Protein AF-A0A5P1E6R1-F1 (afdb_monomer_lite)

Foldseek 3Di:
DVVLLVVLADFDPPDPDDDDTAHEQVRFALDDPPQDQDDDDDPPPGDPDDDPVRVVVVVVVVVPDDANYEYQAQGSRSSVLVSVVSVVVPDVDHHYHYDPPRPPDDPVSSVVRSNVD

Organism: Asparagus officinalis (NCBI:txid4686)

pLDDT: mean 87.34, std 6.22, range [59.88, 95.88]

Sequence (117 aa):
MDSLLDSLGPRYDDWPGPDPLPVDADMLPGIVHGYKPPFRIIPYGVRSSFGYKEGTALRRHAKVLPPHFALGRSRQHQGLAAAMLKLWERSSIAKIALKRGVQLTTSERMAEDIKVT

Structure (mmCIF, N/CA/C/O backbone):
data_AF-A0A5P1E6R1-F1
#
_entry.id   AF-A0A5P1E6R1-F1
#
loop_
_atom_site.group_PDB
_atom_site.id
_atom_site.type_symbol
_atom_site.label_atom_id
_atom_site.label_alt_id
_atom_site.label_comp_id
_atom_site.label_asym_id
_atom_site.label_entity_id
_atom_site.label_seq_id
_atom_site.pdbx_PDB_ins_code
_atom_site.Cartn_x
_atom_site.Cartn_y
_atom_site.Cartn_z
_atom_site.occupancy
_atom_site.B_iso_or_equiv
_atom_site.auth_seq_id
_atom_site.auth_comp_id
_atom_site.auth_asym_id
_atom_site.auth_atom_id
_atom_site.pdbx_PDB_model_num
ATOM 1 N N . MET A 1 1 ? 3.482 -15.638 5.078 1.00 75.12 1 MET A N 1
ATOM 2 C CA . MET A 1 1 ? 3.175 -14.360 4.405 1.00 75.12 1 MET A CA 1
ATOM 3 C C . MET A 1 1 ? 3.466 -14.469 2.917 1.00 75.12 1 MET A C 1
ATOM 5 O O . MET A 1 1 ? 2.614 -14.075 2.137 1.00 75.12 1 MET A O 1
ATOM 9 N N . ASP A 1 2 ? 4.586 -15.079 2.521 1.00 79.94 2 ASP A N 1
ATOM 10 C CA . ASP A 1 2 ? 4.944 -15.211 1.104 1.00 79.94 2 ASP A CA 1
ATOM 11 C C . ASP A 1 2 ? 3.918 -15.902 0.222 1.00 79.94 2 ASP A C 1
ATOM 13 O O . ASP A 1 2 ? 3.474 -15.304 -0.747 1.00 79.94 2 ASP A O 1
ATOM 17 N N . SER A 1 3 ? 3.415 -17.068 0.623 1.00 83.38 3 SER A N 1
ATOM 18 C CA . SER A 1 3 ? 2.392 -17.765 -0.166 1.00 83.38 3 SER A CA 1
ATOM 19 C C . SER A 1 3 ? 1.115 -16.946 -0.399 1.00 83.38 3 SER A C 1
ATOM 21 O O . SER A 1 3 ? 0.416 -17.152 -1.389 1.00 83.38 3 SER A O 1
ATOM 23 N N . LEU A 1 4 ? 0.794 -16.005 0.501 1.00 87.12 4 LEU A N 1
ATOM 24 C CA . LEU A 1 4 ? -0.310 -15.071 0.291 1.00 87.12 4 LEU A CA 1
ATOM 25 C C . LEU A 1 4 ? 0.068 -14.036 -0.766 1.00 87.12 4 LEU A C 1
ATOM 27 O O . LEU A 1 4 ? -0.706 -13.830 -1.693 1.00 87.12 4 LEU A O 1
ATOM 31 N N . LEU A 1 5 ? 1.233 -13.406 -0.624 1.00 86.94 5 LEU A N 1
ATOM 32 C CA . LEU A 1 5 ? 1.718 -12.368 -1.531 1.00 86.94 5 LEU A CA 1
ATOM 33 C C . LEU A 1 5 ? 1.916 -12.903 -2.962 1.00 86.94 5 LEU A C 1
ATOM 35 O O . LEU A 1 5 ? 1.517 -12.227 -3.905 1.00 86.94 5 LEU A O 1
ATOM 39 N N . ASP A 1 6 ? 2.380 -14.145 -3.125 1.00 88.69 6 ASP A N 1
ATOM 40 C CA . ASP A 1 6 ? 2.478 -14.824 -4.431 1.00 88.69 6 ASP A CA 1
ATOM 41 C C . ASP A 1 6 ? 1.118 -14.945 -5.132 1.00 88.69 6 ASP A C 1
ATOM 43 O O . ASP A 1 6 ? 1.023 -14.937 -6.356 1.00 88.69 6 ASP A O 1
ATOM 47 N N . SER A 1 7 ? 0.036 -15.022 -4.354 1.00 90.25 7 SER A N 1
ATOM 48 C CA . SER A 1 7 ? -1.331 -15.097 -4.875 1.00 90.25 7 SER A CA 1
ATOM 49 C C . SER A 1 7 ? -1.963 -13.732 -5.176 1.00 90.25 7 SER A C 1
ATOM 51 O O . SER A 1 7 ? -3.108 -13.689 -5.643 1.00 90.25 7 SER A O 1
ATOM 53 N N . LEU A 1 8 ? -1.290 -12.629 -4.831 1.00 90.25 8 LEU A N 1
ATOM 54 C CA . LEU A 1 8 ? -1.773 -11.262 -5.056 1.00 90.25 8 LEU A CA 1
ATOM 55 C C . LEU A 1 8 ? -1.256 -10.685 -6.373 1.00 90.25 8 LEU A C 1
ATOM 57 O O . LEU A 1 8 ? -1.966 -9.897 -6.993 1.00 90.25 8 LEU A O 1
ATOM 61 N N . GLY A 1 9 ? -0.055 -11.071 -6.802 1.00 91.81 9 GLY A N 1
ATOM 62 C CA . GLY A 1 9 ? 0.520 -10.625 -8.065 1.00 91.81 9 GLY A CA 1
ATOM 63 C C . GLY A 1 9 ? 2.029 -10.854 -8.158 1.00 91.81 9 GLY A C 1
ATOM 64 O O . GLY A 1 9 ? 2.621 -11.449 -7.256 1.00 91.81 9 GLY A O 1
ATOM 65 N N . PRO A 1 10 ? 2.654 -10.371 -9.247 1.00 94.69 10 PRO A N 1
ATOM 66 C CA . PRO A 1 10 ? 4.099 -10.441 -9.439 1.00 94.69 10 PRO A CA 1
ATOM 67 C C . PRO A 1 10 ? 4.857 -9.740 -8.310 1.00 94.69 10 PRO A C 1
ATOM 69 O O . PRO A 1 10 ? 4.388 -8.737 -7.769 1.00 94.69 10 PRO A O 1
ATOM 72 N N . ARG A 1 11 ? 6.039 -10.249 -7.961 1.00 94.12 11 ARG A N 1
ATOM 73 C CA . ARG A 1 11 ? 6.927 -9.601 -6.989 1.00 94.12 11 ARG A CA 1
ATOM 74 C C . ARG A 1 11 ? 7.721 -8.478 -7.657 1.00 94.12 11 ARG A C 1
ATOM 76 O O . ARG A 1 11 ? 7.935 -8.489 -8.864 1.00 94.12 11 ARG A O 1
ATOM 83 N N . TYR A 1 12 ? 8.117 -7.491 -6.863 1.00 94.12 12 TYR A N 1
ATOM 84 C CA . TYR A 1 12 ? 8.989 -6.407 -7.293 1.00 94.12 12 TYR A CA 1
ATOM 85 C C . TYR A 1 12 ? 10.449 -6.792 -7.024 1.00 94.12 12 TYR A C 1
ATOM 87 O O . TYR A 1 12 ? 10.923 -6.665 -5.894 1.00 94.12 12 TYR A O 1
ATOM 95 N N . ASP A 1 13 ? 11.137 -7.274 -8.059 1.00 90.44 13 ASP A N 1
ATOM 96 C CA . ASP A 1 13 ? 12.502 -7.814 -7.957 1.00 90.44 13 ASP A CA 1
ATOM 97 C C . ASP A 1 13 ? 13.554 -6.733 -7.655 1.00 90.44 13 ASP A C 1
ATOM 99 O O . ASP A 1 13 ? 14.528 -6.986 -6.950 1.00 90.44 13 ASP A O 1
ATOM 103 N N . ASP A 1 14 ? 13.317 -5.492 -8.091 1.00 90.44 14 ASP A N 1
ATOM 104 C CA . ASP A 1 14 ? 14.199 -4.340 -7.845 1.00 90.44 14 ASP A CA 1
ATOM 105 C C . ASP A 1 14 ? 14.014 -3.727 -6.437 1.00 90.44 14 ASP A C 1
ATOM 107 O O . ASP A 1 14 ? 14.240 -2.528 -6.214 1.00 90.44 14 ASP A O 1
ATOM 111 N N . TRP A 1 15 ? 13.535 -4.510 -5.467 1.00 91.69 15 TRP A N 1
ATOM 112 C CA . TRP A 1 15 ? 13.326 -4.055 -4.096 1.00 91.69 15 TRP A CA 1
ATOM 113 C C . TRP A 1 15 ? 14.667 -3.933 -3.352 1.00 91.69 15 TRP A C 1
ATOM 115 O O . TRP A 1 15 ? 15.329 -4.936 -3.110 1.00 91.69 15 TRP A O 1
ATOM 125 N N . PRO A 1 16 ? 15.072 -2.726 -2.906 1.00 88.94 16 PRO A N 1
ATOM 126 C CA . PRO A 1 16 ? 16.348 -2.544 -2.209 1.00 88.94 16 PRO A CA 1
ATOM 127 C C . PRO A 1 16 ? 16.283 -2.913 -0.717 1.00 88.94 16 PRO A C 1
ATOM 129 O O . PRO A 1 16 ? 17.257 -2.713 0.007 1.00 88.94 16 PRO A O 1
ATOM 132 N N . GLY A 1 17 ? 15.111 -3.314 -0.217 1.00 87.56 17 GLY A N 1
ATOM 133 C CA . GLY A 1 17 ? 14.893 -3.627 1.192 1.00 87.56 17 GLY A CA 1
ATOM 134 C C . GLY A 1 17 ? 15.005 -5.123 1.492 1.00 87.56 17 GLY A C 1
ATOM 135 O O . GLY A 1 17 ? 15.279 -5.918 0.600 1.00 87.56 17 GLY A O 1
ATOM 136 N N . PRO A 1 18 ? 14.778 -5.516 2.755 1.00 85.56 18 PRO A N 1
ATOM 137 C CA . PRO A 1 18 ? 14.827 -6.917 3.147 1.00 85.56 18 PRO A CA 1
ATOM 138 C C . PRO A 1 18 ? 13.637 -7.698 2.584 1.00 85.56 18 PRO A C 1
ATOM 140 O O . PRO A 1 18 ? 12.583 -7.115 2.296 1.00 85.56 18 PRO A O 1
ATOM 143 N N . ASP A 1 19 ? 13.807 -9.016 2.522 1.00 85.69 19 ASP A N 1
ATOM 144 C CA . ASP A 1 19 ? 12.735 -9.966 2.249 1.00 85.69 19 ASP A CA 1
ATOM 145 C C . ASP A 1 19 ? 11.601 -9.891 3.290 1.00 85.69 19 ASP A C 1
ATOM 147 O O . ASP A 1 19 ? 11.829 -9.535 4.456 1.00 85.69 19 ASP A O 1
ATOM 151 N N . PRO A 1 20 ? 10.369 -10.263 2.904 1.00 89.62 20 PRO A N 1
ATOM 152 C CA . PRO A 1 20 ? 9.972 -10.722 1.574 1.00 89.62 20 PRO A CA 1
ATOM 153 C C . PRO A 1 20 ? 9.795 -9.579 0.567 1.00 89.62 20 PRO A C 1
ATOM 155 O O . PRO A 1 20 ? 9.374 -8.478 0.931 1.00 89.62 20 PRO A O 1
ATOM 158 N N . LEU A 1 21 ? 10.056 -9.870 -0.711 1.00 93.31 21 LEU A N 1
ATOM 159 C CA . LEU A 1 21 ? 9.837 -8.929 -1.812 1.00 93.31 21 LEU A CA 1
ATOM 160 C C . LEU A 1 21 ? 8.369 -8.468 -1.855 1.00 93.31 21 LEU A C 1
ATOM 162 O O . LEU A 1 21 ? 7.466 -9.307 -1.870 1.00 93.31 21 LEU A O 1
ATOM 166 N N . PRO A 1 22 ? 8.073 -7.16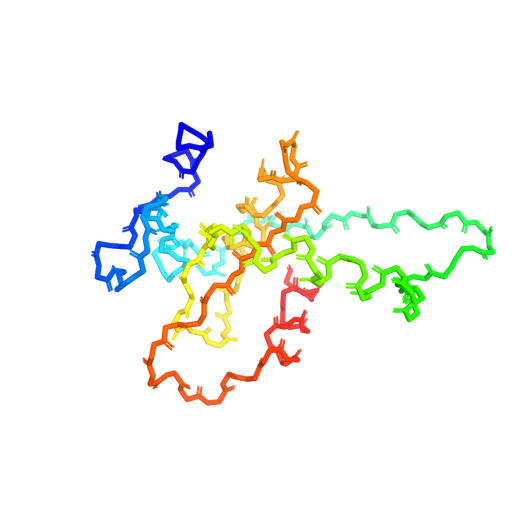3 -1.899 1.00 95.06 22 PRO A N 1
ATOM 167 C CA . PRO A 1 22 ? 6.699 -6.697 -2.022 1.00 95.06 22 PRO A CA 1
ATOM 168 C C . PRO A 1 22 ? 6.105 -7.079 -3.384 1.00 95.06 22 PRO A C 1
ATOM 170 O O . PRO A 1 22 ? 6.819 -7.280 -4.364 1.00 95.06 22 PRO A O 1
ATOM 173 N N . VAL A 1 23 ? 4.780 -7.140 -3.463 1.00 95.88 23 VAL A N 1
ATOM 174 C CA . VAL A 1 23 ? 4.054 -7.290 -4.731 1.00 95.88 23 VAL A CA 1
ATOM 175 C C . VAL A 1 23 ? 4.177 -5.995 -5.529 1.00 95.88 23 VAL A C 1
ATOM 177 O O . VAL A 1 23 ? 3.970 -4.906 -4.984 1.00 95.88 23 VAL A O 1
ATOM 180 N N . ASP A 1 24 ? 4.490 -6.096 -6.816 1.00 94.62 24 ASP A N 1
ATOM 181 C CA . ASP A 1 24 ? 4.520 -4.945 -7.707 1.00 94.62 24 ASP A CA 1
ATOM 182 C C . ASP A 1 24 ? 3.089 -4.484 -8.020 1.00 94.62 24 ASP A C 1
ATOM 184 O O . ASP A 1 24 ? 2.365 -5.092 -8.810 1.00 94.62 24 ASP A O 1
ATOM 188 N N . ALA A 1 25 ? 2.672 -3.388 -7.388 1.00 92.94 25 ALA A N 1
ATOM 189 C CA . ALA A 1 25 ? 1.333 -2.842 -7.550 1.00 92.94 25 ALA A CA 1
ATOM 190 C C . ALA A 1 25 ? 1.115 -2.187 -8.923 1.00 92.94 25 ALA A C 1
ATOM 192 O O . ALA A 1 25 ? -0.034 -2.044 -9.346 1.00 92.94 25 ALA A O 1
ATOM 193 N N . ASP A 1 26 ? 2.181 -1.820 -9.641 1.00 91.56 26 ASP A N 1
ATOM 194 C CA . ASP A 1 26 ? 2.061 -1.259 -10.990 1.00 91.56 26 ASP A CA 1
ATOM 195 C C . ASP A 1 26 ? 1.710 -2.341 -12.017 1.00 91.56 26 ASP A C 1
ATOM 197 O O . ASP A 1 26 ? 1.041 -2.054 -13.012 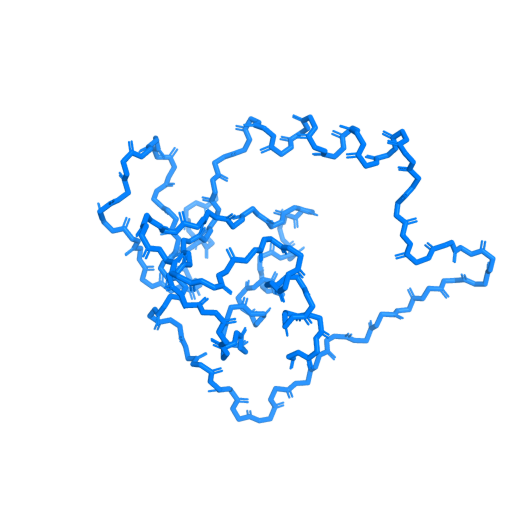1.00 91.56 26 ASP A O 1
ATOM 201 N N . MET A 1 27 ? 2.096 -3.589 -11.738 1.00 92.75 27 MET A N 1
ATOM 202 C CA . MET A 1 27 ? 1.763 -4.763 -12.548 1.00 92.75 27 MET A CA 1
ATOM 203 C C . MET A 1 27 ? 0.339 -5.280 -12.294 1.00 92.75 27 MET A C 1
ATOM 205 O O . MET A 1 27 ? -0.148 -6.141 -13.027 1.00 92.75 27 MET A O 1
ATOM 209 N N . LEU A 1 28 ? -0.354 -4.757 -11.276 1.00 92.88 28 LEU A N 1
ATOM 210 C CA . LEU A 1 28 ? -1.755 -5.082 -11.022 1.00 92.88 28 LEU A CA 1
ATOM 211 C C . LEU A 1 28 ? -2.683 -4.314 -11.980 1.00 92.88 28 LEU A C 1
ATOM 213 O O . LEU A 1 28 ? -2.378 -3.172 -12.358 1.00 92.88 28 LEU A O 1
ATOM 217 N N . PRO A 1 29 ? -3.861 -4.879 -12.324 1.00 92.00 29 PRO A N 1
ATOM 218 C CA . PRO A 1 29 ? -4.831 -4.211 -13.185 1.00 92.00 29 PRO A CA 1
ATOM 219 C C . PRO A 1 29 ? -5.187 -2.815 -12.665 1.00 92.00 29 PRO A C 1
ATOM 221 O O . PRO A 1 29 ? -5.597 -2.649 -11.517 1.00 92.00 29 PRO A O 1
ATOM 224 N N . GLY A 1 30 ? -5.036 -1.793 -13.506 1.00 87.56 30 GLY A N 1
ATOM 225 C CA . GLY A 1 30 ? -5.378 -0.422 -13.118 1.00 87.56 30 GLY A CA 1
ATOM 226 C C . GLY A 1 30 ? -6.879 -0.219 -12.896 1.00 87.56 30 GLY A C 1
ATOM 227 O O . GLY A 1 30 ? -7.295 0.524 -12.004 1.00 87.56 30 GLY A O 1
ATOM 228 N N . ILE A 1 31 ? -7.678 -0.926 -13.694 1.00 88.44 31 ILE A N 1
ATOM 229 C CA . ILE A 1 31 ? -9.136 -0.961 -13.646 1.00 88.44 31 ILE A CA 1
ATOM 230 C C . ILE A 1 31 ? -9.553 -2.431 -13.577 1.00 88.44 31 ILE A C 1
ATOM 232 O O . ILE A 1 31 ? -9.050 -3.260 -14.335 1.00 88.44 31 ILE A O 1
ATOM 236 N N . VAL A 1 32 ? -10.463 -2.754 -12.668 1.00 88.00 32 VAL A N 1
ATOM 237 C CA . VAL A 1 32 ? -11.045 -4.082 -12.489 1.00 88.00 32 VAL A CA 1
ATOM 238 C C . VAL A 1 32 ? -12.534 -3.967 -12.806 1.00 88.00 32 VAL A C 1
ATOM 240 O O . VAL A 1 32 ? -13.276 -3.248 -12.136 1.00 88.00 32 VAL A O 1
ATOM 243 N N . HIS A 1 33 ? -12.984 -4.651 -13.859 1.00 86.88 33 HIS A N 1
ATOM 244 C CA . HIS A 1 33 ? -14.384 -4.593 -14.281 1.00 86.88 33 HIS A CA 1
ATOM 245 C C . HIS A 1 33 ? -15.314 -5.065 -13.158 1.00 86.88 33 HIS A C 1
ATOM 247 O O . HIS A 1 33 ? -15.158 -6.162 -12.629 1.00 86.88 33 HIS A O 1
ATOM 253 N N . GLY A 1 34 ? -16.291 -4.227 -12.804 1.00 84.50 34 GLY A N 1
ATOM 254 C CA . GLY A 1 34 ? -17.247 -4.528 -11.738 1.00 84.50 34 GLY A CA 1
ATOM 255 C C . GLY A 1 34 ? -16.689 -4.393 -10.320 1.00 84.50 34 GLY A C 1
ATOM 256 O O . GLY A 1 34 ? -17.368 -4.808 -9.380 1.00 84.50 34 GLY A O 1
ATOM 257 N N . TYR A 1 35 ? -15.495 -3.813 -10.146 1.00 83.75 35 TYR A N 1
ATOM 258 C CA . TYR A 1 35 ? -14.973 -3.510 -8.820 1.00 83.75 35 TYR A CA 1
ATOM 259 C C . TYR A 1 35 ? -15.937 -2.598 -8.062 1.00 83.75 35 TYR A C 1
ATOM 261 O O . TYR A 1 35 ? -16.403 -1.578 -8.574 1.00 83.75 35 TYR A O 1
ATOM 269 N N . LYS A 1 36 ? -16.252 -3.002 -6.833 1.00 83.12 36 LYS A N 1
ATOM 270 C CA . LYS A 1 36 ? -17.052 -2.227 -5.895 1.00 83.12 36 LYS A CA 1
ATOM 271 C C . LYS A 1 36 ? -16.233 -2.064 -4.620 1.00 83.12 36 LYS A C 1
ATOM 273 O O . LYS A 1 36 ? -15.830 -3.087 -4.060 1.00 83.12 36 LYS A O 1
ATOM 278 N N . PRO A 1 37 ? -16.014 -0.825 -4.148 1.00 82.12 37 PRO A N 1
ATOM 279 C CA . PRO A 1 37 ? -15.358 -0.594 -2.873 1.00 82.12 37 PRO A CA 1
ATOM 280 C C . PRO A 1 37 ? -16.068 -1.375 -1.757 1.00 82.12 37 PRO A C 1
ATOM 282 O O . PRO A 1 37 ? -17.305 -1.449 -1.753 1.00 82.12 37 PRO A O 1
ATOM 285 N N . PRO A 1 38 ? -15.325 -1.962 -0.804 1.00 78.88 38 PRO A N 1
ATOM 286 C CA . PRO A 1 38 ? -15.925 -2.676 0.315 1.00 78.88 38 PRO A CA 1
ATOM 287 C C . PRO A 1 38 ? -16.830 -1.739 1.121 1.00 78.88 38 PRO A C 1
ATOM 289 O O . PRO A 1 38 ? -16.482 -0.590 1.404 1.00 78.88 38 PRO A O 1
ATOM 292 N N . PHE A 1 39 ? -17.988 -2.243 1.544 1.00 79.56 39 PHE A N 1
ATOM 293 C CA . PHE A 1 39 ? -18.885 -1.459 2.382 1.00 79.56 39 PHE A CA 1
ATOM 294 C C . PHE A 1 39 ? -18.293 -1.316 3.787 1.00 79.56 39 PHE A C 1
ATOM 296 O O . PHE A 1 39 ? -18.017 -2.306 4.465 1.00 79.56 39 PHE A O 1
ATOM 303 N N . ARG A 1 40 ? -18.103 -0.077 4.248 1.00 77.31 40 ARG A N 1
ATOM 304 C CA . ARG A 1 40 ? -17.581 0.198 5.590 1.00 77.31 40 ARG A CA 1
ATOM 305 C C . ARG A 1 40 ? -18.734 0.420 6.565 1.00 77.31 40 ARG A C 1
ATOM 307 O O . ARG A 1 40 ? -19.296 1.511 6.618 1.00 77.31 40 ARG A O 1
ATOM 314 N N . ILE A 1 41 ? -19.056 -0.599 7.359 1.00 82.94 41 ILE A N 1
ATOM 315 C CA . ILE A 1 41 ? -20.032 -0.482 8.449 1.00 82.94 41 ILE A CA 1
ATOM 316 C C . ILE A 1 41 ? -19.327 0.111 9.670 1.00 82.94 41 ILE A C 1
ATOM 318 O O . ILE A 1 41 ? -18.389 -0.480 10.200 1.00 82.94 41 ILE A O 1
ATOM 322 N N . ILE A 1 42 ? -19.776 1.284 10.115 1.00 83.06 42 ILE A N 1
ATOM 323 C CA . ILE A 1 42 ? -19.308 1.913 11.352 1.00 83.06 42 ILE A CA 1
ATOM 324 C C . ILE A 1 42 ? -20.484 1.909 12.332 1.00 83.06 42 ILE A C 1
ATOM 326 O O . ILE A 1 42 ? -21.502 2.536 12.030 1.00 83.06 42 ILE A O 1
ATOM 330 N N . PRO A 1 43 ? -20.386 1.208 13.477 1.00 87.00 43 PRO A N 1
ATOM 331 C CA . PRO A 1 43 ? -21.427 1.241 14.496 1.00 87.00 43 PRO A CA 1
ATOM 332 C C . PRO A 1 43 ? -21.705 2.669 14.979 1.00 87.00 43 PRO A C 1
ATOM 334 O O . PRO A 1 43 ? -20.815 3.523 14.991 1.00 87.00 43 PRO A O 1
ATOM 337 N N . TYR A 1 44 ? -22.942 2.928 15.405 1.00 87.56 44 TYR A N 1
ATOM 338 C CA . TYR A 1 44 ? -23.340 4.249 15.890 1.00 87.56 44 TYR A CA 1
ATOM 339 C C . TYR A 1 44 ? -22.431 4.729 17.035 1.00 87.56 44 TYR A C 1
ATOM 341 O O . TYR A 1 44 ? -22.118 3.975 17.954 1.00 87.56 44 TYR A O 1
ATOM 349 N N . GLY A 1 45 ? -21.993 5.990 16.966 1.00 85.50 45 GLY A N 1
ATOM 350 C CA . GLY A 1 45 ? -21.104 6.604 17.959 1.00 85.50 45 GLY A CA 1
ATOM 351 C C . GLY A 1 45 ? -19.611 6.276 17.803 1.00 85.50 45 GLY A C 1
ATOM 352 O O . GLY A 1 45 ? -18.793 6.856 18.518 1.00 85.50 45 GLY A O 1
ATOM 353 N N . VAL A 1 46 ? -19.223 5.408 16.861 1.00 86.38 46 VAL A N 1
ATOM 354 C CA . VAL A 1 46 ? -17.812 5.092 16.583 1.00 86.38 46 VAL A CA 1
ATOM 355 C C . VAL A 1 46 ? -17.247 6.067 15.548 1.00 86.38 46 VAL A C 1
ATOM 357 O O . VAL A 1 46 ? -17.867 6.345 14.521 1.00 86.38 46 VAL A O 1
ATOM 360 N N . ARG A 1 47 ? -16.045 6.605 15.795 1.00 83.75 47 ARG A N 1
ATOM 361 C CA . ARG A 1 47 ? -15.369 7.469 14.816 1.00 83.75 47 ARG A CA 1
ATOM 362 C C . ARG A 1 47 ? -14.842 6.635 13.654 1.00 83.75 47 ARG A C 1
ATOM 364 O O . ARG A 1 47 ? -14.255 5.578 13.845 1.00 83.75 47 ARG A O 1
ATOM 371 N N . SER A 1 48 ? -14.954 7.173 12.445 1.00 80.00 48 SER A N 1
ATOM 372 C CA . SER A 1 48 ? -14.421 6.563 11.221 1.00 80.00 48 SER A CA 1
ATOM 373 C C . SER A 1 48 ? -12.892 6.576 11.110 1.00 80.00 48 SER A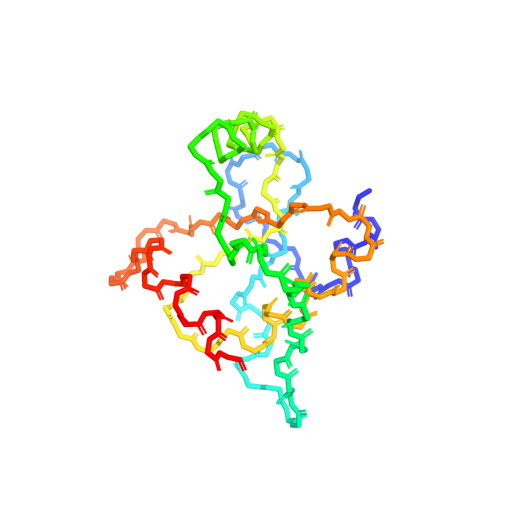 C 1
ATOM 375 O O . SER A 1 48 ? -12.342 6.056 10.138 1.00 80.00 48 SER A O 1
ATOM 377 N N . SER A 1 49 ? -12.216 7.257 12.035 1.00 83.12 49 SER A N 1
ATOM 378 C CA . SER A 1 49 ? -10.772 7.467 12.068 1.00 83.12 49 SER A CA 1
ATOM 379 C C . SER A 1 49 ? -10.221 7.055 13.426 1.00 83.12 49 SER A C 1
ATOM 381 O O . SER A 1 49 ? -10.830 7.362 14.452 1.00 83.12 49 SER A O 1
ATOM 383 N N . PHE A 1 50 ? -9.032 6.461 13.428 1.00 84.25 50 PHE A N 1
ATOM 384 C CA . PHE A 1 50 ? -8.308 6.143 14.654 1.00 84.25 50 PHE A CA 1
ATOM 385 C C . PHE A 1 50 ? -7.992 7.397 15.476 1.00 84.25 50 PHE A C 1
ATOM 387 O O . PHE A 1 50 ? -7.655 8.452 14.927 1.00 84.25 50 PHE A O 1
ATOM 394 N N . GLY A 1 51 ? -8.052 7.271 16.801 1.00 89.94 51 GLY A N 1
ATOM 395 C CA . GLY A 1 51 ? -7.550 8.297 17.710 1.00 89.94 51 GLY A CA 1
ATOM 396 C C . GLY A 1 51 ? -6.026 8.442 17.626 1.00 89.94 51 GLY A C 1
ATOM 397 O O . GLY A 1 51 ? -5.320 7.572 17.117 1.00 89.94 51 GLY A O 1
ATOM 398 N N . TYR A 1 52 ? -5.480 9.529 18.179 1.00 90.69 52 TYR A N 1
ATOM 399 C CA . TYR A 1 52 ? -4.032 9.792 18.137 1.00 90.69 52 TYR A CA 1
ATOM 400 C C . TYR A 1 52 ? -3.191 8.647 18.737 1.00 90.69 52 TYR A C 1
ATOM 402 O O . TYR A 1 52 ? -2.180 8.242 18.158 1.00 90.69 52 TYR A O 1
ATOM 410 N N . LYS A 1 53 ? -3.631 8.089 19.877 1.00 93.19 53 LYS A N 1
ATOM 411 C CA . LYS A 1 53 ? -2.949 6.975 20.558 1.00 93.19 53 LYS A CA 1
ATOM 412 C C . LYS A 1 53 ? -2.959 5.702 19.707 1.00 93.19 53 LYS A C 1
ATOM 414 O O . LYS A 1 53 ? -1.906 5.114 19.481 1.00 93.19 53 LYS A O 1
ATOM 419 N N . GLU A 1 54 ? -4.124 5.331 19.182 1.00 91.25 54 GLU A N 1
ATOM 420 C CA . GLU A 1 54 ? -4.308 4.154 18.322 1.00 91.25 54 GLU A CA 1
ATOM 421 C C . GLU A 1 54 ? -3.495 4.276 17.031 1.00 91.25 54 GLU A C 1
ATOM 423 O O . GLU A 1 54 ? -2.740 3.373 16.680 1.00 91.25 54 GLU A O 1
ATOM 428 N N . GLY A 1 55 ? -3.563 5.431 16.363 1.00 91.25 55 GLY A N 1
ATOM 429 C CA . GLY A 1 55 ? -2.787 5.692 15.153 1.00 91.25 55 GLY A CA 1
ATOM 430 C C . GLY A 1 55 ? -1.276 5.668 15.401 1.00 91.25 55 GLY A C 1
ATOM 431 O O . GLY A 1 55 ? -0.509 5.250 14.535 1.00 91.25 55 GLY A O 1
ATOM 432 N N . THR A 1 56 ? -0.820 6.086 16.582 1.00 93.75 56 THR A N 1
ATOM 433 C CA . THR A 1 56 ? 0.598 5.989 16.965 1.00 93.75 56 THR A CA 1
ATOM 434 C C . THR A 1 56 ? 1.012 4.540 17.220 1.00 93.75 56 THR A C 1
ATOM 436 O O . THR A 1 56 ? 2.066 4.119 16.738 1.00 93.75 56 THR A O 1
ATOM 439 N N . ALA A 1 57 ? 0.178 3.755 17.906 1.00 92.94 57 ALA A N 1
ATOM 440 C CA . ALA A 1 57 ? 0.420 2.330 18.118 1.00 92.94 57 ALA A CA 1
ATOM 441 C C . ALA A 1 57 ? 0.478 1.565 16.785 1.00 92.94 57 ALA A C 1
ATOM 443 O O . ALA A 1 57 ? 1.454 0.860 16.527 1.00 92.94 57 ALA A O 1
ATOM 444 N N . LEU A 1 58 ? -0.490 1.785 15.888 1.00 91.00 58 LEU A N 1
ATOM 445 C CA . LEU A 1 58 ? -0.506 1.187 14.548 1.00 91.00 58 LEU A CA 1
ATOM 446 C C . LEU A 1 58 ? 0.744 1.547 13.744 1.00 91.00 58 LEU A C 1
ATOM 448 O O . LEU A 1 58 ? 1.370 0.668 13.157 1.00 91.00 58 LEU A O 1
ATOM 452 N N . ARG A 1 59 ? 1.167 2.818 13.763 1.00 90.88 59 ARG A N 1
ATOM 453 C CA . ARG A 1 59 ? 2.419 3.242 13.114 1.00 90.88 59 ARG A CA 1
ATOM 454 C C . ARG A 1 59 ? 3.637 2.532 13.694 1.00 90.88 59 ARG A C 1
ATOM 456 O O . ARG A 1 59 ? 4.524 2.148 12.938 1.00 90.88 59 ARG A O 1
ATOM 463 N N . ARG A 1 60 ? 3.690 2.335 15.014 1.00 93.31 60 ARG A N 1
ATOM 464 C CA . ARG A 1 60 ? 4.776 1.591 15.667 1.00 93.31 60 ARG A CA 1
ATOM 465 C C . ARG A 1 60 ? 4.804 0.129 15.217 1.00 93.31 60 ARG A C 1
ATOM 467 O O . ARG A 1 60 ? 5.881 -0.355 14.888 1.00 93.31 60 ARG A O 1
ATOM 474 N N . HIS A 1 61 ? 3.653 -0.537 15.134 1.00 90.88 61 HIS A N 1
ATOM 475 C CA . HIS A 1 61 ? 3.566 -1.899 14.598 1.00 90.88 61 HIS A CA 1
ATOM 476 C C . HIS A 1 61 ? 3.949 -1.959 13.113 1.00 90.88 61 HIS A C 1
ATOM 478 O O . HIS A 1 61 ? 4.721 -2.819 12.708 1.00 90.88 61 HIS A O 1
ATOM 484 N N . ALA A 1 62 ? 3.507 -0.997 12.302 1.00 90.56 62 ALA A N 1
ATOM 485 C CA . ALA A 1 62 ? 3.830 -0.946 10.877 1.00 90.56 62 ALA A CA 1
ATOM 486 C C . ALA A 1 62 ? 5.324 -0.697 10.584 1.00 90.56 62 ALA A C 1
ATOM 488 O O . ALA A 1 62 ? 5.794 -1.027 9.493 1.00 90.56 62 ALA A O 1
ATOM 489 N N . LYS A 1 63 ? 6.093 -0.122 11.522 1.00 90.12 63 LYS A N 1
ATOM 490 C CA . LYS A 1 63 ? 7.538 0.111 11.333 1.00 90.12 63 LYS A CA 1
ATOM 491 C C . LYS A 1 63 ? 8.323 -1.186 11.166 1.00 90.12 63 LYS A C 1
ATOM 493 O O . LYS A 1 63 ? 9.188 -1.231 10.301 1.00 90.12 63 LYS A O 1
ATOM 498 N N . VAL A 1 64 ? 8.005 -2.209 11.959 1.00 89.94 64 VAL A N 1
ATOM 499 C CA . VAL A 1 64 ? 8.718 -3.497 11.934 1.00 89.94 64 VAL A CA 1
ATOM 500 C C . VAL A 1 64 ? 8.256 -4.414 10.804 1.00 89.94 64 VAL A C 1
ATOM 502 O O . VAL A 1 64 ? 8.975 -5.335 10.439 1.00 89.94 64 VAL A O 1
ATOM 505 N N . LEU A 1 65 ? 7.072 -4.164 10.237 1.00 88.44 65 LEU A N 1
ATOM 506 C CA . LEU A 1 65 ? 6.547 -4.972 9.142 1.00 88.44 65 LEU A CA 1
ATOM 507 C C . LEU A 1 65 ? 7.251 -4.629 7.819 1.00 88.44 65 LEU A C 1
ATOM 509 O O . LEU A 1 65 ? 7.405 -3.441 7.511 1.00 88.44 65 LEU A O 1
ATOM 513 N N . PRO A 1 66 ? 7.633 -5.623 7.004 1.00 91.12 66 PRO A N 1
ATOM 514 C CA . PRO A 1 66 ? 8.046 -5.377 5.627 1.00 91.12 66 PRO A CA 1
ATOM 515 C C . PRO A 1 66 ? 6.862 -4.816 4.814 1.00 91.12 66 PRO A C 1
ATOM 517 O O . PRO A 1 66 ? 5.700 -5.013 5.186 1.00 91.12 66 PRO A O 1
ATOM 520 N N . PRO A 1 67 ? 7.107 -4.046 3.741 1.00 93.19 67 PRO A N 1
ATOM 521 C CA . PRO A 1 67 ? 6.032 -3.632 2.849 1.00 93.19 67 PRO A CA 1
ATOM 522 C C . PRO A 1 67 ? 5.443 -4.838 2.115 1.00 93.19 67 PRO A C 1
ATOM 524 O O . PRO A 1 67 ? 6.156 -5.751 1.721 1.00 93.19 67 PRO A O 1
ATOM 527 N N . HIS A 1 68 ? 4.129 -4.822 1.916 1.00 94.62 68 HIS A N 1
ATOM 528 C CA . HIS A 1 68 ? 3.412 -5.862 1.177 1.00 94.62 68 HIS A CA 1
ATOM 529 C C . HIS A 1 68 ? 3.313 -5.532 -0.312 1.00 94.62 68 HIS A C 1
ATOM 531 O O . HIS A 1 68 ? 3.282 -6.436 -1.137 1.00 94.62 68 HIS A O 1
ATOM 537 N N . PHE A 1 69 ? 3.277 -4.240 -0.645 1.00 94.88 69 PHE A N 1
ATOM 538 C CA . PHE A 1 69 ? 3.157 -3.735 -2.010 1.00 94.88 69 PHE A CA 1
ATOM 539 C C . PHE A 1 69 ? 4.214 -2.668 -2.287 1.00 94.88 69 PHE A C 1
ATOM 541 O O . PHE A 1 69 ? 4.595 -1.933 -1.372 1.00 94.88 69 PHE A O 1
ATOM 548 N N . ALA A 1 70 ? 4.632 -2.545 -3.542 1.00 94.12 70 ALA A N 1
ATOM 549 C CA . ALA A 1 70 ? 5.446 -1.451 -4.055 1.00 94.12 70 ALA A CA 1
ATOM 550 C C . ALA A 1 70 ? 4.689 -0.746 -5.185 1.00 94.12 70 ALA A C 1
ATOM 552 O O . ALA A 1 70 ? 4.310 -1.389 -6.158 1.00 94.12 70 ALA A O 1
ATOM 553 N N . LEU A 1 71 ? 4.461 0.561 -5.059 1.00 91.81 71 LEU A N 1
ATOM 554 C CA . LEU A 1 71 ? 3.651 1.343 -5.993 1.00 91.81 71 LEU A CA 1
ATOM 555 C C . LEU A 1 71 ? 4.465 2.472 -6.628 1.00 91.81 71 LEU A C 1
ATOM 557 O O . LEU A 1 71 ? 5.119 3.246 -5.923 1.00 91.81 71 LEU A O 1
ATOM 561 N N . GLY A 1 72 ? 4.404 2.569 -7.953 1.00 89.75 72 GLY A N 1
ATOM 562 C CA . GLY A 1 72 ? 5.110 3.552 -8.772 1.00 89.75 72 GLY A CA 1
ATOM 563 C C . GLY A 1 72 ? 4.207 4.507 -9.549 1.00 89.75 72 GLY A C 1
ATOM 564 O O . GLY A 1 72 ? 4.716 5.375 -10.255 1.00 89.75 72 GLY A O 1
ATOM 565 N N . ARG A 1 73 ? 2.879 4.388 -9.430 1.00 86.88 73 ARG A N 1
ATOM 566 C CA . ARG A 1 73 ? 1.907 5.265 -10.105 1.00 86.88 73 ARG A CA 1
ATOM 567 C C . ARG A 1 73 ? 0.974 5.988 -9.139 1.00 86.88 73 ARG A C 1
ATOM 569 O O . ARG A 1 73 ? 0.747 5.550 -8.017 1.00 86.88 73 ARG A O 1
ATOM 576 N N . SER A 1 74 ? 0.402 7.104 -9.595 1.00 82.88 74 SER A N 1
ATOM 577 C CA . SER A 1 74 ? -0.474 7.952 -8.776 1.00 82.88 74 SER A CA 1
ATOM 578 C C . SER A 1 74 ? -1.955 7.605 -8.854 1.00 82.88 74 SER A C 1
ATOM 580 O O . SER A 1 74 ? -2.660 7.919 -7.908 1.00 82.88 74 SER A O 1
ATOM 582 N N . ARG A 1 75 ? -2.424 6.935 -9.915 1.00 83.62 75 ARG A N 1
ATOM 583 C CA . ARG A 1 75 ? -3.848 6.640 -10.170 1.00 83.62 75 ARG A CA 1
ATOM 584 C C . ARG A 1 75 ? -4.058 5.174 -10.553 1.00 83.62 75 ARG A C 1
ATOM 586 O O . ARG A 1 75 ? -3.089 4.451 -10.763 1.00 83.62 75 ARG A O 1
ATOM 593 N N . GLN A 1 76 ? -5.324 4.795 -10.754 1.00 86.81 76 GLN A N 1
ATOM 594 C CA . GLN A 1 76 ? -5.734 3.465 -11.220 1.00 86.81 76 GLN A CA 1
ATOM 595 C C . GLN A 1 76 ? -5.299 2.368 -10.240 1.00 86.81 76 GLN A C 1
ATOM 597 O O . GLN A 1 76 ? -4.465 1.508 -10.533 1.00 86.81 76 GLN A O 1
ATOM 602 N N . HIS A 1 77 ? -5.868 2.430 -9.039 1.00 90.44 77 HIS A N 1
ATOM 603 C CA . HIS A 1 77 ? -5.512 1.544 -7.934 1.00 90.44 77 HIS A CA 1
ATOM 604 C C . HIS A 1 77 ? -6.521 0.412 -7.731 1.00 90.44 77 HIS A C 1
ATOM 606 O O . HIS A 1 77 ? -6.500 -0.203 -6.674 1.00 90.44 77 HIS A O 1
ATOM 612 N N . GLN A 1 78 ? -7.406 0.109 -8.696 1.00 90.81 78 GLN A N 1
ATOM 613 C CA . GLN A 1 78 ? -8.475 -0.889 -8.486 1.00 90.81 78 GLN A CA 1
ATOM 614 C C . GLN A 1 78 ? -7.904 -2.280 -8.218 1.00 90.81 78 GLN A C 1
ATOM 616 O O . GLN A 1 78 ? -8.332 -2.954 -7.283 1.00 90.81 78 GLN A O 1
ATOM 621 N N . GLY A 1 79 ? -6.879 -2.688 -8.970 1.00 91.75 79 GLY A N 1
ATOM 622 C CA . GLY A 1 79 ? -6.170 -3.941 -8.720 1.00 91.75 79 GLY A CA 1
ATOM 623 C C . GLY A 1 79 ? -5.441 -3.952 -7.377 1.00 91.75 79 GLY A C 1
ATOM 624 O 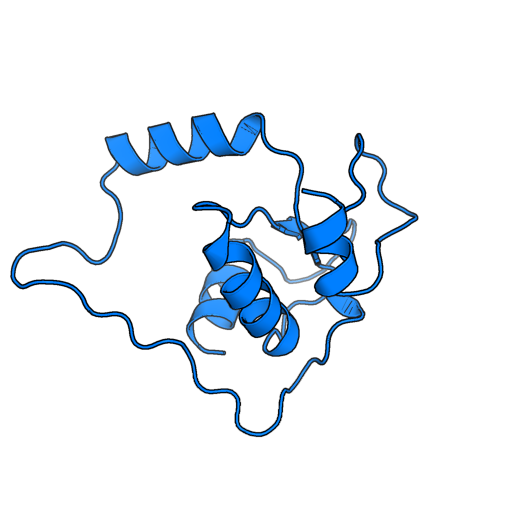O . GLY A 1 79 ? -5.493 -4.956 -6.671 1.00 91.75 79 GLY A O 1
ATOM 625 N N . LEU A 1 80 ? -4.829 -2.831 -6.977 1.00 93.38 80 LEU A N 1
ATOM 626 C CA . LEU A 1 80 ? -4.204 -2.697 -5.657 1.00 93.38 80 LEU A CA 1
ATOM 627 C C . LEU A 1 80 ? -5.245 -2.809 -4.537 1.00 93.38 80 LEU A C 1
ATOM 629 O O . LEU A 1 80 ? -5.031 -3.543 -3.578 1.00 93.38 80 LEU A O 1
ATOM 633 N N . ALA A 1 81 ? -6.382 -2.132 -4.666 1.00 91.62 81 ALA A N 1
ATOM 634 C CA . ALA A 1 81 ? -7.456 -2.171 -3.686 1.00 91.62 81 ALA A CA 1
ATOM 635 C C . ALA A 1 81 ? -8.056 -3.585 -3.571 1.00 91.62 81 ALA A C 1
ATOM 637 O O . ALA A 1 81 ? -8.217 -4.096 -2.464 1.00 91.62 81 ALA A O 1
ATOM 638 N N . ALA A 1 82 ? -8.265 -4.282 -4.693 1.00 91.00 82 ALA A N 1
ATOM 639 C CA . ALA A 1 82 ? -8.677 -5.687 -4.699 1.00 91.00 82 ALA A CA 1
ATOM 640 C C . ALA A 1 82 ? -7.643 -6.609 -4.024 1.00 91.00 82 ALA A C 1
ATOM 642 O O . ALA A 1 82 ? -8.004 -7.481 -3.230 1.00 91.00 82 ALA A O 1
ATOM 643 N N . ALA A 1 83 ? -6.350 -6.397 -4.279 1.00 92.62 83 ALA A N 1
ATOM 644 C CA . ALA A 1 83 ? -5.288 -7.151 -3.620 1.00 92.62 83 ALA A CA 1
ATOM 645 C C . ALA A 1 83 ? -5.211 -6.849 -2.111 1.00 92.62 83 ALA A C 1
ATOM 647 O O . ALA A 1 83 ? -4.972 -7.755 -1.311 1.00 92.62 83 ALA A O 1
ATOM 648 N N . MET A 1 84 ? -5.463 -5.602 -1.697 1.00 92.12 84 MET A N 1
ATOM 649 C CA . MET A 1 84 ? -5.553 -5.214 -0.287 1.00 92.12 84 MET A CA 1
ATOM 650 C C . MET A 1 84 ? -6.716 -5.908 0.429 1.00 92.12 84 MET A C 1
ATOM 652 O O . MET A 1 84 ? -6.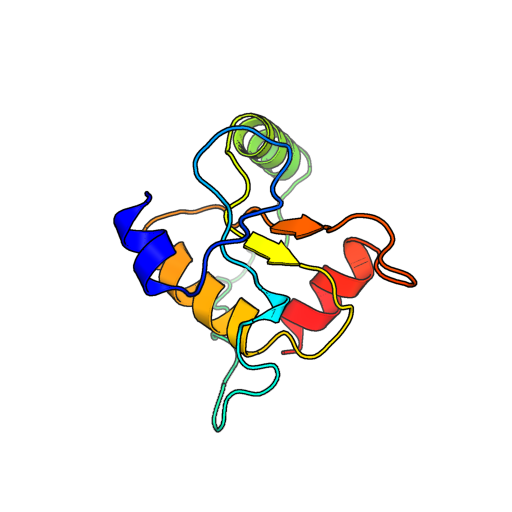533 -6.351 1.560 1.00 92.12 84 MET A O 1
ATOM 656 N N . LEU A 1 85 ? -7.874 -6.059 -0.222 1.00 89.50 85 LEU A N 1
ATOM 657 C CA . LEU A 1 85 ? -9.006 -6.808 0.339 1.00 89.50 85 LEU A CA 1
ATOM 658 C C . LEU A 1 85 ? -8.613 -8.247 0.672 1.00 89.50 85 LEU A C 1
ATOM 660 O O . LEU A 1 85 ? -8.828 -8.703 1.792 1.00 89.50 85 LEU A O 1
ATOM 664 N N . LYS A 1 86 ? -7.966 -8.930 -0.276 1.00 90.44 86 LYS A N 1
ATOM 665 C CA . LYS A 1 86 ? -7.484 -10.302 -0.087 1.00 90.44 86 LYS A CA 1
ATOM 666 C C . LYS A 1 86 ? -6.377 -10.389 0.971 1.00 90.44 86 LYS A C 1
ATOM 668 O O . LYS A 1 86 ? -6.309 -11.350 1.731 1.00 90.44 86 LYS A O 1
ATOM 673 N N . LEU A 1 87 ? -5.524 -9.369 1.070 1.00 92.69 87 LEU A N 1
ATOM 674 C CA . LEU A 1 87 ? -4.525 -9.265 2.135 1.00 92.69 87 LEU A CA 1
ATOM 675 C C . LEU A 1 87 ? -5.173 -9.145 3.528 1.00 92.69 87 LEU A C 1
ATOM 677 O O . LEU A 1 87 ? -4.673 -9.733 4.494 1.00 92.69 87 LEU A O 1
ATOM 681 N N . TRP A 1 88 ? -6.276 -8.400 3.640 1.00 89.94 88 TRP A N 1
ATOM 682 C CA . TRP A 1 88 ? -6.960 -8.158 4.913 1.00 89.94 88 TRP A CA 1
ATOM 683 C C . TRP A 1 88 ? -7.618 -9.392 5.531 1.00 89.94 88 TRP A C 1
ATOM 685 O O . TRP A 1 88 ? -7.867 -9.400 6.734 1.00 89.94 88 TRP A O 1
ATOM 695 N N . GLU A 1 89 ? -7.796 -10.470 4.770 1.00 88.25 89 GLU A N 1
ATOM 696 C CA . GLU A 1 89 ? -8.220 -11.768 5.308 1.00 88.25 89 GLU A CA 1
ATOM 697 C C . GLU A 1 89 ? -7.191 -12.371 6.280 1.00 88.25 89 GLU A C 1
ATOM 699 O O . GLU A 1 89 ? -7.541 -13.200 7.120 1.00 88.25 89 GLU A O 1
ATOM 704 N N . ARG A 1 90 ? -5.913 -11.973 6.179 1.00 88.44 90 ARG A N 1
ATOM 705 C CA . ARG A 1 90 ? -4.821 -12.512 7.010 1.00 88.44 90 ARG A CA 1
ATOM 706 C C . ARG A 1 90 ? -4.024 -11.469 7.784 1.00 88.44 90 ARG A C 1
ATOM 708 O O . ARG A 1 90 ? -3.327 -11.837 8.727 1.00 88.44 90 ARG A O 1
ATOM 715 N N . SER A 1 91 ? -4.081 -10.197 7.397 1.00 86.31 91 SER A N 1
ATOM 716 C CA . SER A 1 91 ? -3.331 -9.118 8.044 1.00 86.31 91 SER A CA 1
ATOM 717 C C . SER A 1 91 ? -4.224 -7.924 8.341 1.00 86.31 91 SER A C 1
ATOM 719 O O . SER A 1 91 ? -4.948 -7.456 7.477 1.00 86.31 91 SER A O 1
ATOM 721 N N . SER A 1 92 ? -4.107 -7.339 9.531 1.00 86.19 92 SER A N 1
ATOM 722 C CA . SER A 1 92 ? -4.834 -6.110 9.881 1.00 86.19 92 SER A CA 1
ATOM 723 C C . SER A 1 92 ? -4.198 -4.836 9.308 1.00 86.19 92 SER A C 1
ATOM 725 O O . SER A 1 92 ? -4.785 -3.760 9.399 1.00 86.19 92 SER A O 1
ATOM 727 N N . ILE A 1 93 ? -2.986 -4.926 8.744 1.00 90.31 93 ILE A N 1
ATOM 728 C CA . ILE A 1 93 ? -2.241 -3.787 8.192 1.00 90.31 93 ILE A CA 1
ATOM 729 C C . ILE A 1 93 ? -1.809 -4.109 6.761 1.00 90.31 93 ILE A C 1
ATOM 731 O O . ILE A 1 93 ? -1.166 -5.127 6.502 1.00 90.31 93 ILE A O 1
ATOM 735 N N . ALA A 1 94 ? -2.100 -3.194 5.837 1.00 92.06 94 ALA A N 1
ATOM 736 C CA . ALA A 1 94 ? -1.534 -3.182 4.495 1.00 92.06 94 ALA A CA 1
ATOM 737 C C . ALA A 1 94 ? -0.464 -2.085 4.421 1.00 92.06 94 ALA A C 1
ATOM 739 O O . ALA A 1 94 ? -0.779 -0.903 4.544 1.00 92.06 94 ALA A O 1
ATOM 740 N N . LYS A 1 95 ? 0.809 -2.467 4.264 1.00 92.81 95 LYS A N 1
ATOM 741 C CA . LYS A 1 95 ? 1.924 -1.529 4.116 1.00 92.81 95 LYS A CA 1
ATOM 742 C C . LYS A 1 95 ? 2.305 -1.432 2.644 1.00 92.81 95 LYS A C 1
ATOM 744 O O . LYS A 1 95 ? 2.620 -2.444 2.025 1.00 92.81 95 LYS A O 1
ATOM 749 N N . ILE A 1 96 ? 2.284 -0.217 2.109 1.00 92.50 96 ILE A N 1
ATOM 750 C CA . ILE A 1 96 ? 2.601 0.078 0.710 1.00 92.50 96 ILE A CA 1
ATOM 751 C C . ILE A 1 96 ? 3.867 0.933 0.702 1.00 92.50 96 ILE A C 1
ATOM 753 O O . ILE A 1 96 ? 3.912 1.983 1.346 1.00 92.50 96 ILE A O 1
ATOM 757 N N . ALA A 1 97 ? 4.904 0.465 0.019 1.00 91.88 97 ALA A N 1
ATOM 758 C CA . ALA A 1 97 ? 6.098 1.239 -0.275 1.00 91.88 97 ALA A CA 1
ATOM 759 C C . ALA A 1 97 ? 5.892 2.038 -1.565 1.00 91.88 97 ALA A C 1
ATOM 761 O O . ALA A 1 97 ? 5.319 1.537 -2.530 1.00 91.88 97 ALA A O 1
ATOM 762 N N . LEU A 1 98 ? 6.388 3.271 -1.591 1.00 89.94 98 LEU A N 1
ATOM 763 C CA . LEU A 1 98 ? 6.455 4.063 -2.814 1.00 89.94 98 LEU A CA 1
ATOM 764 C C . LEU A 1 98 ? 7.787 3.791 -3.508 1.00 89.94 98 LEU A C 1
ATOM 766 O O . LEU A 1 98 ? 8.842 3.836 -2.865 1.00 89.94 98 LEU A O 1
ATOM 770 N N . LYS A 1 99 ? 7.743 3.515 -4.813 1.00 90.25 99 LYS A N 1
ATOM 771 C CA . LYS A 1 99 ? 8.949 3.402 -5.639 1.00 90.25 99 LYS A CA 1
ATOM 772 C C . LYS A 1 99 ? 9.668 4.759 -5.692 1.00 90.25 99 LYS A C 1
ATOM 774 O O . LYS A 1 99 ? 9.083 5.816 -5.443 1.00 90.25 99 LYS A O 1
ATOM 779 N N . ARG A 1 100 ? 10.975 4.748 -5.968 1.00 82.69 100 ARG A N 1
ATOM 780 C CA . ARG A 1 100 ? 11.772 5.986 -6.044 1.00 82.69 100 ARG A CA 1
ATOM 781 C C . ARG A 1 100 ? 11.427 6.770 -7.313 1.00 82.69 100 ARG A C 1
ATOM 783 O O . ARG A 1 100 ? 11.174 6.178 -8.352 1.00 82.69 100 ARG A O 1
ATOM 790 N N . GLY A 1 101 ? 11.464 8.101 -7.229 1.00 80.12 101 GLY A N 1
ATOM 791 C CA . GLY A 1 101 ? 11.304 8.979 -8.397 1.00 80.12 101 GLY A CA 1
ATOM 792 C C . GLY A 1 101 ? 9.863 9.177 -8.881 1.00 80.12 101 GLY A C 1
ATOM 793 O O . GLY A 1 101 ? 9.661 9.774 -9.935 1.00 80.12 101 GLY A O 1
ATOM 794 N N . VAL A 1 102 ? 8.862 8.721 -8.123 1.00 78.69 102 VAL A N 1
ATOM 795 C CA . VAL A 1 102 ? 7.453 8.895 -8.493 1.00 78.69 102 VAL A CA 1
ATOM 796 C C . VAL A 1 102 ? 7.037 10.352 -8.280 1.00 78.69 102 VAL A C 1
ATOM 798 O O . VAL A 1 102 ? 7.083 10.879 -7.167 1.00 78.69 102 VAL A O 1
ATOM 801 N N . GLN A 1 103 ? 6.651 11.026 -9.362 1.00 70.12 103 GLN A N 1
ATOM 802 C CA . GLN A 1 103 ? 6.190 12.410 -9.312 1.00 70.12 103 GLN A CA 1
ATOM 803 C C . GLN A 1 103 ? 4.719 12.489 -8.887 1.00 70.12 103 GLN A C 1
ATOM 805 O O . GLN A 1 103 ? 3.904 11.639 -9.241 1.00 70.12 103 GLN A O 1
ATOM 810 N N . LEU A 1 104 ? 4.363 13.561 -8.169 1.00 68.50 104 LEU A N 1
ATOM 811 C CA . LEU A 1 104 ? 2.977 13.900 -7.808 1.00 68.50 104 LEU A CA 1
ATOM 812 C C . LEU A 1 104 ? 2.245 12.857 -6.934 1.00 68.50 104 LEU A C 1
ATOM 814 O O . LEU A 1 104 ? 1.017 12.887 -6.839 1.00 68.50 104 LEU A O 1
ATOM 818 N N . THR A 1 105 ? 2.976 11.972 -6.255 1.00 69.50 105 THR A N 1
ATOM 819 C CA . THR A 1 105 ? 2.428 11.010 -5.287 1.00 69.50 105 THR A CA 1
ATOM 820 C C . THR A 1 105 ? 2.800 11.397 -3.865 1.00 69.50 105 THR A C 1
ATOM 822 O O . THR A 1 105 ? 3.901 11.106 -3.400 1.00 69.50 105 THR A O 1
ATOM 825 N N . THR A 1 106 ? 1.877 12.038 -3.153 1.00 78.44 106 THR A N 1
ATOM 826 C CA . THR A 1 106 ? 1.940 12.100 -1.688 1.00 78.44 106 THR A CA 1
ATOM 827 C C . THR A 1 106 ? 1.166 10.927 -1.094 1.00 78.44 106 THR A C 1
ATOM 829 O O . THR A 1 106 ? 0.230 10.412 -1.716 1.00 78.44 106 THR A O 1
ATOM 832 N N . SER A 1 107 ? 1.534 10.501 0.116 1.00 79.69 107 SER A N 1
ATOM 833 C CA . SER A 1 107 ? 0.801 9.460 0.846 1.00 79.69 107 SER A CA 1
ATOM 834 C C . SER A 1 107 ? -0.673 9.813 1.027 1.00 79.69 107 SER A C 1
ATOM 836 O O . SER A 1 107 ? -1.530 8.939 0.941 1.00 79.69 107 SER A O 1
ATOM 838 N N . GLU A 1 108 ? -0.973 11.094 1.230 1.00 82.38 108 GLU A N 1
ATOM 839 C CA . GLU A 1 108 ? -2.323 11.615 1.416 1.00 82.38 108 GLU A CA 1
ATOM 840 C C . GLU A 1 108 ? -3.145 11.451 0.140 1.00 82.38 108 GLU A C 1
ATOM 842 O O . GLU A 1 108 ? -4.237 10.891 0.180 1.00 82.38 108 GLU A O 1
ATOM 847 N N . ARG A 1 109 ? -2.604 11.880 -1.006 1.00 82.38 109 ARG A N 1
ATOM 848 C CA . ARG A 1 109 ? -3.312 11.798 -2.287 1.00 82.38 109 ARG A CA 1
ATOM 849 C C . ARG A 1 109 ? -3.541 10.351 -2.711 1.00 82.38 109 ARG A C 1
ATOM 851 O O . ARG A 1 109 ? -4.629 10.014 -3.156 1.00 82.38 109 ARG A O 1
ATOM 858 N N . MET A 1 110 ? -2.544 9.493 -2.508 1.00 83.69 110 MET A N 1
ATOM 859 C CA . MET A 1 110 ? -2.672 8.058 -2.757 1.00 83.69 110 MET A CA 1
ATOM 860 C C . MET A 1 110 ? -3.738 7.419 -1.859 1.00 83.69 110 MET A C 1
ATOM 862 O O . MET A 1 110 ? -4.511 6.586 -2.322 1.00 83.69 110 MET A O 1
ATOM 866 N N . ALA A 1 111 ? -3.804 7.813 -0.584 1.00 84.25 111 ALA A N 1
ATOM 867 C CA . ALA A 1 111 ? -4.829 7.316 0.324 1.00 84.25 111 ALA A CA 1
ATOM 868 C C . ALA A 1 111 ? -6.238 7.738 -0.117 1.00 84.25 111 ALA A C 1
ATOM 870 O O . ALA A 1 111 ? -7.156 6.932 -0.004 1.00 84.25 111 ALA A O 1
ATOM 871 N N . GLU A 1 112 ? -6.418 8.961 -0.621 1.00 84.25 112 GLU A N 1
ATOM 872 C CA . GLU A 1 112 ? -7.705 9.391 -1.181 1.00 84.25 112 GLU A CA 1
ATOM 873 C C . GLU A 1 112 ? -8.069 8.608 -2.443 1.00 84.25 112 GLU A C 1
ATOM 875 O O . GLU A 1 112 ? -9.177 8.082 -2.524 1.00 84.25 112 GLU A O 1
ATOM 880 N N . ASP A 1 113 ? -7.130 8.432 -3.374 1.00 84.06 113 ASP A N 1
ATOM 881 C CA . ASP A 1 113 ? -7.398 7.664 -4.590 1.00 84.06 113 ASP A CA 1
ATOM 882 C C . ASP A 1 113 ? -7.800 6.221 -4.243 1.00 84.06 113 ASP A C 1
ATOM 884 O O . ASP A 1 113 ? -8.803 5.739 -4.759 1.00 84.06 113 ASP A O 1
ATOM 888 N N . ILE A 1 114 ? -7.113 5.552 -3.308 1.00 84.38 114 ILE A N 1
ATOM 889 C CA . ILE A 1 114 ? -7.456 4.183 -2.869 1.00 84.38 114 ILE A CA 1
ATOM 890 C C . ILE A 1 114 ? -8.828 4.113 -2.173 1.00 84.38 114 ILE A C 1
ATOM 892 O O . ILE A 1 114 ? -9.509 3.101 -2.295 1.00 84.38 114 ILE A O 1
ATOM 896 N N . LYS A 1 115 ? -9.254 5.153 -1.442 1.00 80.12 115 LYS A N 1
ATOM 897 C CA . LYS A 1 115 ? -10.581 5.182 -0.792 1.00 80.12 115 LYS A CA 1
ATOM 898 C C . LYS A 1 115 ? -11.728 5.306 -1.795 1.00 80.12 115 LYS A C 1
ATOM 900 O O . LYS A 1 115 ? -12.819 4.817 -1.514 1.00 80.12 115 LYS A O 1
ATOM 905 N N . VAL A 1 116 ? -11.505 6.051 -2.878 1.00 71.06 116 VAL A N 1
ATOM 906 C CA . VAL A 1 116 ? -12.516 6.364 -3.905 1.00 71.06 116 VAL A CA 1
ATOM 907 C C . VAL A 1 116 ? -12.627 5.251 -4.944 1.00 71.06 116 VAL A C 1
ATOM 909 O O . VAL A 1 116 ? -13.686 5.067 -5.541 1.00 71.06 116 VAL A O 1
ATOM 912 N N . THR A 1 117 ? -11.516 4.553 -5.158 1.00 59.88 117 THR A N 1
ATOM 913 C CA . THR A 1 117 ? -11.373 3.429 -6.075 1.00 59.88 117 THR A CA 1
ATOM 914 C C . THR A 1 117 ? -12.264 2.272 -5.670 1.00 59.88 117 THR A C 1
ATOM 916 O O . THR A 1 117 ? -12.996 1.792 -6.565 1.00 59.88 117 THR A O 1
#

InterPro domains:
  IPR001890 RNA-binding, CRM domain [PF01985] (53-115)
  IPR001890 RNA-b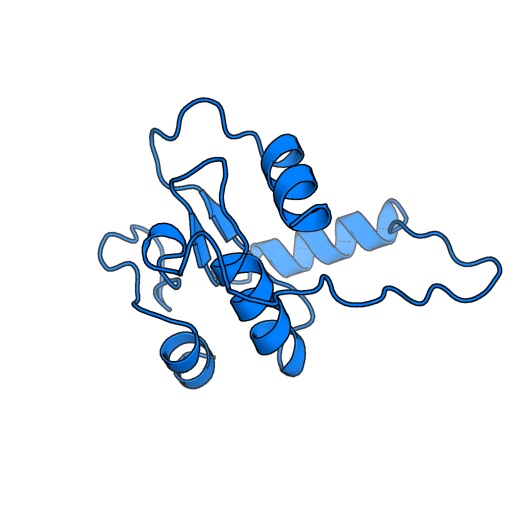inding, CRM domain [PS51295] (48-117)
  IPR035920 YhbY-like superfamily [G3DSA:3.30.110.60] (51-117)
  IPR035920 YhbY-like superfamily [SSF75471] (53-115)
  IPR045278 Intron splicing facilitator CRS1/CFM2/CFM3 [PTHR31846] (1-115)

Radius of gyration: 14.63 Å; chains: 1; bounding box: 40×32×35 Å

Secondary structure (DSSP, 8-state):
-HHHHHTTS-B-TT--SPSSPPEEGGGS-SS-TT--PPP----TT--SS--HHHHHHHHHHHHHSPPSEEE--SS--HHHHHHHHHHHTT-S---EEEPTT-TT--HHHHHHHHHH-